Protein AF-A0A2T2TTL9-F1 (afdb_monomer)

Mean predicted aligned error: 7.16 Å

Radius of gyration: 10.6 Å; Cα contacts (8 Å, |Δi|>4): 37; chains: 1; bounding box: 18×28×28 Å

Secondary structure (DSSP, 8-state):
-PPPHHHHHHHTTSS-TTTHHHHHHHHHTT--B----HHHHHHHHHTT---B----

Structure (mmCIF, N/CA/C/O backbone):
data_AF-A0A2T2TTL9-F1
#
_entry.id   AF-A0A2T2TTL9-F1
#
loop_
_atom_site.group_PDB
_atom_site.id
_atom_site.type_symbol
_atom_site.label_atom_id
_atom_site.label_alt_id
_atom_site.label_comp_id
_atom_site.label_asym_id
_atom_site.label_entity_id
_atom_site.label_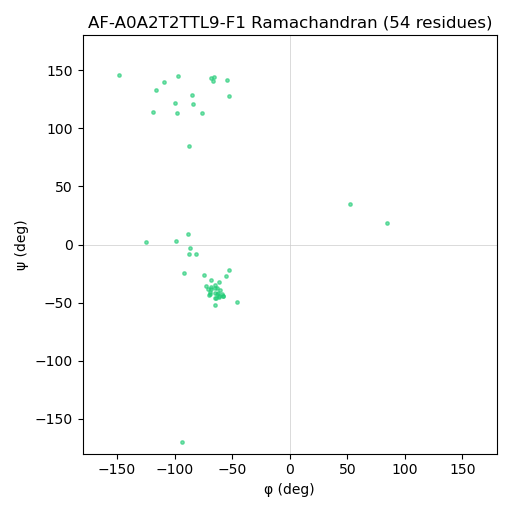seq_id
_atom_site.pdbx_PDB_ins_code
_atom_site.Cartn_x
_atom_site.Cartn_y
_atom_site.Cartn_z
_atom_site.occupancy
_atom_site.B_iso_or_equiv
_atom_site.auth_seq_id
_atom_site.auth_comp_id
_atom_site.auth_asym_id
_atom_site.auth_atom_id
_atom_site.pdbx_PDB_model_num
ATOM 1 N N . MET A 1 1 ? -0.033 -1.837 -19.494 1.00 43.44 1 MET A N 1
ATOM 2 C CA . MET A 1 1 ? 0.592 -0.502 -19.399 1.00 43.44 1 MET A CA 1
ATOM 3 C C . MET A 1 1 ? 1.210 -0.450 -18.018 1.00 43.44 1 MET A C 1
ATOM 5 O O . MET A 1 1 ? 0.454 -0.473 -17.061 1.00 43.44 1 MET A O 1
ATOM 9 N N . GLY A 1 2 ? 2.537 -0.570 -17.918 1.00 54.97 2 GLY A N 1
ATOM 10 C CA . GLY A 1 2 ? 3.225 -0.538 -16.623 1.00 54.97 2 GLY A CA 1
ATOM 11 C C . GLY A 1 2 ? 3.073 0.839 -15.984 1.00 54.97 2 GLY A C 1
ATOM 12 O O . GLY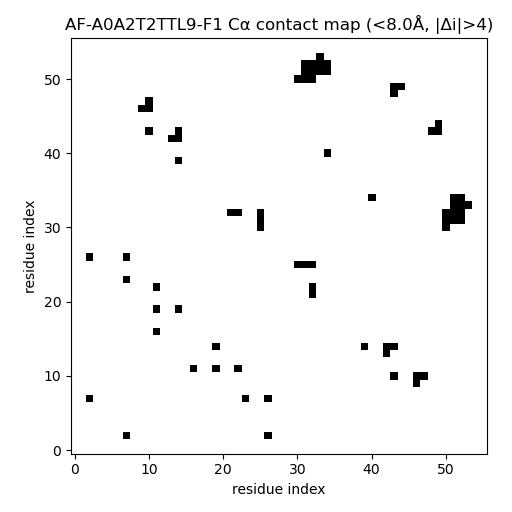 A 1 2 ? 3.029 1.835 -16.711 1.00 54.97 2 GLY A O 1
ATOM 13 N N . ALA A 1 3 ? 2.937 0.882 -14.659 1.00 52.78 3 ALA A N 1
ATOM 14 C CA . ALA A 1 3 ? 2.874 2.134 -13.915 1.00 52.78 3 ALA A CA 1
ATOM 15 C C . ALA A 1 3 ? 4.090 3.001 -14.281 1.00 52.78 3 ALA A C 1
ATOM 17 O O . ALA A 1 3 ? 5.229 2.535 -14.268 1.00 52.78 3 ALA A O 1
ATOM 18 N N . SER A 1 4 ? 3.849 4.253 -14.670 1.00 57.88 4 SER A N 1
ATOM 19 C CA . SER A 1 4 ? 4.935 5.192 -14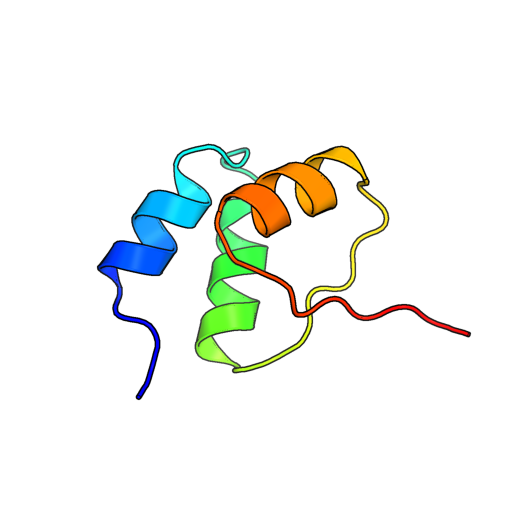.956 1.00 57.88 4 SER A CA 1
ATOM 20 C C . SER A 1 4 ? 5.679 5.486 -13.652 1.00 57.88 4 SER A C 1
ATOM 22 O O . SER A 1 4 ? 5.035 5.672 -12.621 1.00 57.88 4 SER A O 1
ATOM 24 N N . GLN A 1 5 ? 7.013 5.589 -13.676 1.00 53.72 5 GLN A N 1
ATOM 25 C CA . GLN A 1 5 ? 7.834 5.894 -12.487 1.00 53.72 5 GLN A CA 1
ATOM 26 C C . GLN A 1 5 ? 7.370 7.156 -11.731 1.00 53.72 5 GLN A C 1
ATOM 28 O O . GLN A 1 5 ? 7.639 7.312 -10.543 1.00 53.72 5 GLN A O 1
ATOM 33 N N . THR A 1 6 ? 6.646 8.054 -12.402 1.00 55.12 6 THR A N 1
ATOM 34 C CA . THR A 1 6 ? 5.998 9.224 -11.796 1.00 55.12 6 THR A CA 1
ATOM 35 C C . THR A 1 6 ? 4.931 8.843 -10.764 1.00 55.12 6 THR A C 1
ATOM 37 O O . THR A 1 6 ? 4.908 9.430 -9.691 1.00 55.12 6 THR A O 1
ATOM 40 N N . GLN A 1 7 ? 4.109 7.825 -11.040 1.00 61.66 7 GLN A N 1
ATOM 41 C CA . GLN A 1 7 ? 3.038 7.381 -10.138 1.00 61.66 7 GLN A CA 1
ATOM 42 C C . GLN A 1 7 ? 3.606 6.758 -8.864 1.00 61.66 7 GLN A C 1
ATOM 44 O O . GLN A 1 7 ? 3.101 7.017 -7.781 1.00 61.66 7 GLN A O 1
ATOM 49 N N . VAL A 1 8 ? 4.697 5.993 -8.978 1.00 60.28 8 VAL A N 1
ATOM 50 C CA . VAL A 1 8 ? 5.382 5.401 -7.817 1.00 60.28 8 VAL A CA 1
ATOM 51 C C . VAL A 1 8 ? 5.971 6.493 -6.923 1.00 60.28 8 VAL A C 1
ATOM 53 O O . VAL A 1 8 ? 5.918 6.393 -5.704 1.00 60.28 8 VAL A O 1
ATOM 56 N N . ARG A 1 9 ? 6.503 7.570 -7.511 1.00 59.31 9 ARG A N 1
ATOM 57 C CA . ARG A 1 9 ? 7.066 8.688 -6.744 1.00 59.31 9 ARG A CA 1
ATOM 58 C C . ARG A 1 9 ? 6.016 9.526 -6.025 1.00 59.31 9 ARG A C 1
ATOM 60 O O . ARG A 1 9 ? 6.302 9.976 -4.925 1.00 59.31 9 ARG A O 1
ATOM 67 N N . GLU A 1 10 ? 4.857 9.756 -6.638 1.00 65.38 10 GLU A N 1
ATOM 68 C CA . GLU A 1 10 ? 3.740 10.452 -5.982 1.00 65.38 10 GLU A CA 1
ATOM 69 C C . GLU A 1 10 ? 3.136 9.583 -4.876 1.00 65.38 10 GLU A C 1
ATOM 71 O O . GLU A 1 10 ? 2.959 10.057 -3.762 1.00 65.38 10 GLU A O 1
ATOM 76 N N . LEU A 1 11 ? 2.958 8.286 -5.137 1.00 65.94 11 LEU A N 1
ATOM 77 C CA . LEU A 1 11 ? 2.494 7.315 -4.149 1.00 65.94 11 LEU A CA 1
ATOM 78 C C . LEU A 1 11 ? 3.420 7.250 -2.922 1.00 65.94 11 LEU A C 1
ATOM 80 O O . LEU A 1 11 ? 2.947 7.232 -1.794 1.00 65.94 11 LEU A O 1
ATOM 84 N N . CYS A 1 12 ? 4.738 7.232 -3.135 1.00 64.31 12 CYS A N 1
ATOM 85 C CA . CYS A 1 12 ? 5.718 7.159 -2.052 1.00 64.31 12 CYS A CA 1
ATOM 86 C C . CYS A 1 12 ? 6.016 8.511 -1.380 1.00 64.31 12 CYS A C 1
ATOM 88 O O . CYS A 1 12 ? 6.731 8.528 -0.386 1.00 64.31 12 CYS A O 1
ATOM 90 N N . HIS A 1 13 ? 5.517 9.637 -1.901 1.00 65.19 13 HIS A N 1
ATOM 91 C CA . HIS A 1 13 ? 5.776 10.958 -1.314 1.00 65.19 13 HIS A CA 1
ATOM 92 C C . HIS A 1 13 ? 5.096 11.127 0.052 1.00 65.19 13 HIS A C 1
ATOM 94 O O . HIS A 1 13 ? 5.666 11.741 0.951 1.00 65.19 13 HIS A O 1
ATOM 100 N N . ASP A 1 14 ? 3.896 10.565 0.202 1.00 63.00 14 ASP A N 1
ATOM 101 C CA . ASP A 1 14 ? 3.092 10.660 1.427 1.00 63.00 14 ASP A CA 1
ATOM 102 C C . ASP A 1 14 ? 3.216 9.413 2.322 1.00 63.00 14 ASP A C 1
ATOM 104 O O . ASP A 1 14 ? 2.567 9.309 3.364 1.00 63.00 14 ASP A O 1
ATOM 108 N N . ILE A 1 15 ? 4.067 8.465 1.922 1.00 68.44 15 ILE A N 1
ATOM 109 C CA . ILE A 1 15 ? 4.385 7.243 2.658 1.00 68.44 15 ILE A CA 1
ATOM 110 C C . ILE A 1 15 ? 5.680 7.470 3.440 1.00 68.44 15 ILE A C 1
ATOM 112 O O . ILE A 1 15 ? 6.579 8.174 2.982 1.00 68.44 15 ILE A O 1
ATOM 116 N N . ASP A 1 16 ? 5.788 6.876 4.630 1.00 68.31 16 ASP A N 1
ATOM 117 C CA . ASP A 1 16 ? 7.016 6.943 5.421 1.00 68.31 16 ASP A CA 1
ATOM 118 C C . ASP A 1 16 ? 8.217 6.453 4.582 1.00 68.31 16 ASP A C 1
ATOM 120 O O . ASP A 1 16 ? 8.117 5.501 3.796 1.00 68.31 16 ASP A O 1
ATOM 124 N N . GLU A 1 17 ? 9.376 7.100 4.728 1.00 63.12 17 GLU A N 1
ATOM 125 C CA . GLU A 1 17 ? 10.594 6.759 3.976 1.00 63.12 17 GLU A CA 1
ATOM 126 C C . GLU A 1 17 ? 10.970 5.273 4.162 1.00 63.12 17 GLU A C 1
ATOM 128 O O . GLU A 1 17 ? 11.540 4.643 3.268 1.00 63.12 17 GLU A O 1
ATOM 133 N N . THR A 1 18 ? 10.572 4.682 5.295 1.00 71.00 18 THR A N 1
ATOM 134 C CA . THR A 1 18 ? 10.777 3.262 5.607 1.00 71.00 18 THR A CA 1
ATOM 135 C C . THR A 1 18 ? 9.858 2.296 4.843 1.00 71.00 18 THR A C 1
ATOM 137 O O . THR A 1 18 ? 10.258 1.162 4.561 1.00 71.00 18 THR A O 1
ATOM 140 N N . ASP A 1 19 ? 8.672 2.734 4.422 1.00 72.12 19 ASP A N 1
ATOM 141 C CA . ASP A 1 19 ? 7.682 1.911 3.712 1.00 72.12 19 ASP A CA 1
ATOM 142 C C . ASP A 1 19 ? 7.842 1.987 2.179 1.00 72.12 19 ASP A C 1
ATOM 144 O O . ASP A 1 19 ? 7.536 1.033 1.455 1.00 72.12 19 ASP A O 1
ATOM 148 N N . THR A 1 20 ? 8.425 3.084 1.686 1.00 77.50 20 THR A N 1
ATOM 149 C CA . THR A 1 20 ? 8.736 3.356 0.269 1.00 77.50 20 THR A CA 1
ATOM 150 C C . THR A 1 20 ? 9.406 2.193 -0.495 1.00 77.50 20 THR A C 1
ATOM 152 O O . THR A 1 20 ? 8.932 1.855 -1.586 1.00 77.50 20 THR A O 1
ATOM 155 N N . PRO A 1 21 ? 10.476 1.535 0.005 1.00 78.69 21 PRO A N 1
ATOM 156 C CA . PRO A 1 21 ? 11.129 0.455 -0.742 1.00 78.69 21 PRO A CA 1
ATOM 157 C C . PRO A 1 21 ? 10.261 -0.804 -0.883 1.00 78.69 21 PRO A C 1
ATOM 159 O O . PRO A 1 21 ? 10.356 -1.494 -1.898 1.00 78.69 21 PRO A O 1
ATOM 162 N N . HIS A 1 22 ? 9.393 -1.097 0.090 1.00 80.94 22 HIS A N 1
ATOM 163 C CA . HIS A 1 22 ? 8.495 -2.255 0.037 1.00 80.94 22 HIS A CA 1
ATOM 164 C C . HIS A 1 22 ? 7.411 -2.058 -1.025 1.00 80.94 22 HIS A C 1
ATOM 166 O O . HIS A 1 22 ? 7.144 -2.954 -1.823 1.00 80.94 22 HIS A O 1
ATOM 172 N N . VAL A 1 23 ? 6.837 -0.856 -1.079 1.00 81.88 23 VAL A N 1
ATOM 173 C CA . VAL A 1 23 ? 5.829 -0.487 -2.075 1.00 81.88 23 VAL A CA 1
ATOM 174 C C . VAL A 1 23 ? 6.429 -0.485 -3.484 1.00 81.88 23 VAL A C 1
ATOM 176 O O . VAL A 1 23 ? 5.863 -1.096 -4.389 1.00 81.88 23 VAL A O 1
ATOM 179 N N . ALA A 1 24 ? 7.609 0.117 -3.669 1.00 84.50 24 ALA A N 1
ATOM 180 C CA . ALA A 1 24 ? 8.307 0.119 -4.957 1.00 84.50 24 ALA A CA 1
ATOM 181 C C . ALA A 1 24 ? 8.611 -1.304 -5.459 1.00 84.50 24 ALA A C 1
ATOM 183 O O . ALA A 1 24 ? 8.386 -1.605 -6.630 1.00 84.50 24 ALA A O 1
ATOM 184 N N . LEU A 1 25 ? 9.054 -2.199 -4.568 1.00 85.31 25 LEU A N 1
ATOM 185 C CA . LEU A 1 25 ? 9.309 -3.598 -4.910 1.00 85.31 25 LEU A CA 1
ATOM 186 C C . LEU A 1 25 ? 8.042 -4.312 -5.397 1.00 85.31 25 LEU A C 1
ATOM 188 O O . LEU A 1 25 ? 8.081 -5.026 -6.396 1.00 85.31 25 LEU A O 1
ATOM 192 N N . VAL A 1 26 ? 6.914 -4.107 -4.716 1.00 88.75 26 VAL A N 1
ATOM 193 C CA . VAL A 1 26 ? 5.628 -4.695 -5.113 1.00 88.75 26 VAL A CA 1
ATOM 194 C C . VAL A 1 26 ? 5.179 -4.183 -6.485 1.00 88.75 26 VAL A C 1
ATOM 196 O O . VAL A 1 26 ? 4.670 -4.963 -7.288 1.00 88.75 26 VAL A O 1
ATOM 199 N N . PHE A 1 27 ? 5.415 -2.904 -6.792 1.00 83.25 27 PHE A N 1
ATOM 200 C CA . PHE A 1 27 ? 5.141 -2.348 -8.118 1.00 83.25 27 PHE A CA 1
ATOM 201 C C . PHE A 1 27 ? 5.994 -2.972 -9.222 1.00 83.25 27 PHE A C 1
ATOM 203 O O . PHE A 1 27 ? 5.445 -3.337 -10.259 1.00 83.25 27 PHE A O 1
ATOM 210 N N . GLU A 1 28 ? 7.302 -3.114 -9.001 1.00 86.69 28 GLU A N 1
ATOM 211 C CA . GLU A 1 28 ? 8.231 -3.706 -9.975 1.00 86.69 28 GLU A CA 1
ATOM 212 C C . GLU A 1 28 ? 7.941 -5.190 -10.238 1.00 86.69 28 GLU A C 1
ATOM 214 O O . GLU A 1 28 ? 8.090 -5.672 -11.360 1.00 86.69 28 GLU A O 1
ATOM 219 N N . LEU A 1 29 ? 7.504 -5.921 -9.211 1.00 87.94 29 LEU A N 1
ATOM 220 C C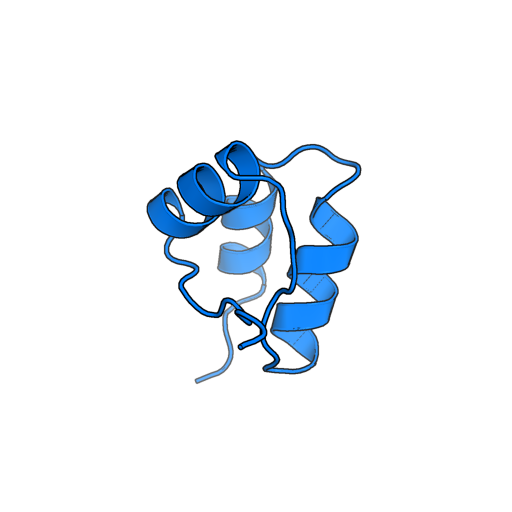A . LEU A 1 29 ? 7.183 -7.347 -9.309 1.00 87.94 29 LEU A 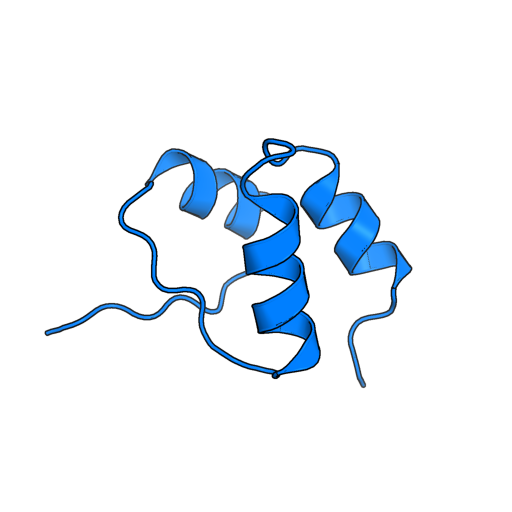CA 1
ATOM 221 C C . LEU A 1 29 ? 5.744 -7.629 -9.757 1.00 87.94 29 LEU A C 1
ATOM 223 O O . LEU A 1 29 ? 5.383 -8.794 -9.908 1.00 87.94 29 LEU A O 1
ATOM 227 N N . ASP A 1 30 ? 4.928 -6.590 -9.944 1.00 85.12 30 ASP A N 1
ATOM 228 C CA . ASP A 1 30 ? 3.482 -6.695 -10.165 1.00 85.12 30 ASP A CA 1
ATOM 229 C C . ASP A 1 30 ? 2.764 -7.547 -9.093 1.00 85.12 30 ASP A C 1
ATOM 231 O O . ASP A 1 30 ? 1.820 -8.281 -9.376 1.00 85.12 30 ASP A O 1
ATOM 235 N N . GLY A 1 31 ? 3.245 -7.474 -7.848 1.00 89.44 31 GLY A N 1
ATOM 236 C CA . GLY A 1 31 ? 2.794 -8.309 -6.735 1.00 89.44 31 GLY A CA 1
ATOM 237 C C . GLY A 1 31 ? 1.690 -7.685 -5.877 1.00 89.44 31 GLY A C 1
ATOM 238 O O . GLY A 1 31 ? 1.142 -6.623 -6.179 1.00 89.44 31 GLY A O 1
ATOM 239 N N . GLU A 1 32 ? 1.419 -8.335 -4.747 1.00 92.19 32 GLU A N 1
ATOM 240 C CA . GLU A 1 32 ? 0.530 -7.841 -3.693 1.00 92.19 32 GLU A CA 1
ATOM 241 C C . GLU A 1 32 ? 1.343 -7.438 -2.457 1.00 92.19 32 GLU A C 1
ATOM 243 O O . GLU A 1 32 ? 2.290 -8.122 -2.063 1.00 92.19 32 GLU A O 1
ATOM 248 N N . LEU A 1 33 ? 0.970 -6.327 -1.822 1.00 91.69 33 LEU A N 1
ATOM 249 C CA . LEU A 1 33 ? 1.595 -5.883 -0.582 1.00 91.69 33 LEU A CA 1
ATOM 250 C C . LEU A 1 33 ? 0.950 -6.600 0.604 1.00 91.69 33 LEU A C 1
ATOM 252 O O . LEU A 1 33 ? -0.245 -6.445 0.866 1.00 91.69 33 LEU A O 1
ATOM 256 N N . TRP A 1 34 ? 1.755 -7.331 1.368 1.00 91.81 34 TRP A N 1
ATOM 257 C CA . TRP A 1 34 ? 1.330 -7.885 2.646 1.00 91.81 34 TRP A CA 1
ATOM 258 C C . TRP A 1 34 ? 1.803 -6.989 3.789 1.00 91.81 34 TRP A C 1
ATOM 260 O O . TRP A 1 34 ? 2.997 -6.856 4.043 1.00 91.81 34 TRP A O 1
ATOM 270 N N . THR A 1 35 ? 0.857 -6.361 4.483 1.00 87.62 35 THR A N 1
ATOM 271 C CA . THR A 1 35 ? 1.139 -5.535 5.660 1.00 87.62 35 THR A CA 1
ATOM 272 C C . THR A 1 35 ? -0.024 -5.590 6.645 1.00 87.62 35 THR A C 1
ATOM 274 O O . THR A 1 35 ? -1.189 -5.689 6.253 1.00 87.62 35 THR A O 1
ATOM 277 N N . GLY A 1 36 ? 0.286 -5.527 7.939 1.00 88.44 36 GLY A N 1
ATOM 278 C CA . GLY A 1 36 ? -0.702 -5.340 9.003 1.00 88.44 36 GLY A CA 1
ATOM 279 C C . GLY A 1 36 ? -0.998 -3.867 9.302 1.00 88.44 36 GLY A C 1
ATOM 280 O O . GLY A 1 36 ? -1.911 -3.578 10.079 1.00 88.44 36 GLY A O 1
ATOM 281 N N . ASP A 1 37 ? -0.241 -2.937 8.712 1.00 87.50 37 ASP A N 1
ATOM 282 C CA . ASP A 1 37 ? -0.387 -1.509 8.975 1.00 87.50 37 ASP A CA 1
ATOM 283 C C . ASP A 1 37 ? -1.624 -0.943 8.264 1.00 87.50 37 ASP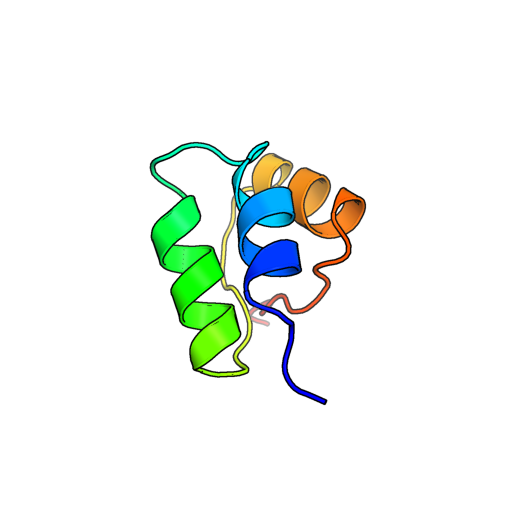 A C 1
ATOM 285 O O . ASP A 1 37 ? -1.708 -0.881 7.035 1.00 87.50 37 ASP A O 1
ATOM 289 N N . LYS A 1 38 ? -2.613 -0.529 9.060 1.00 88.06 38 LYS A N 1
ATOM 290 C CA . LYS A 1 38 ? -3.874 0.022 8.554 1.00 88.06 38 LYS A CA 1
ATOM 291 C C . LYS A 1 38 ? -3.713 1.427 7.978 1.00 88.06 38 LYS A C 1
ATOM 293 O O . LYS A 1 38 ? -4.367 1.722 6.985 1.00 88.06 38 LYS A O 1
ATOM 298 N N . LYS A 1 39 ? -2.848 2.263 8.563 1.00 85.44 39 LYS A N 1
ATOM 299 C CA . LYS A 1 39 ? -2.625 3.638 8.093 1.00 85.44 39 LYS A CA 1
ATO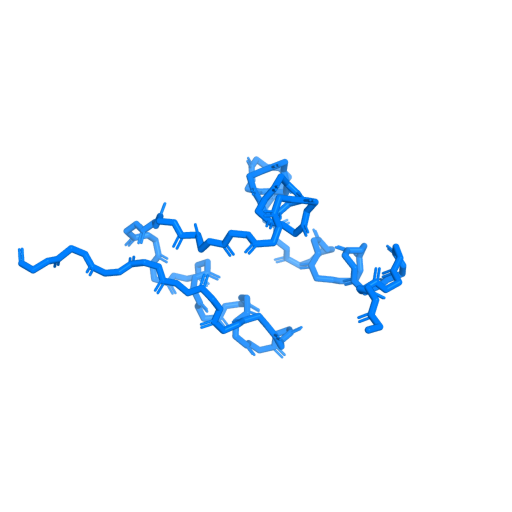M 300 C C . LYS A 1 39 ? -1.920 3.631 6.746 1.00 85.44 39 LYS A C 1
ATOM 302 O O . LYS A 1 39 ? -2.316 4.370 5.853 1.00 85.44 39 LYS A O 1
ATOM 307 N N . LEU A 1 40 ? -0.937 2.745 6.583 1.00 84.69 40 LEU A N 1
ATOM 308 C CA . LEU A 1 40 ? -0.268 2.531 5.304 1.00 84.69 40 LEU A CA 1
ATOM 309 C C . LEU A 1 40 ? -1.262 2.047 4.240 1.00 84.69 40 LEU A C 1
ATOM 311 O O . LEU A 1 40 ? -1.278 2.583 3.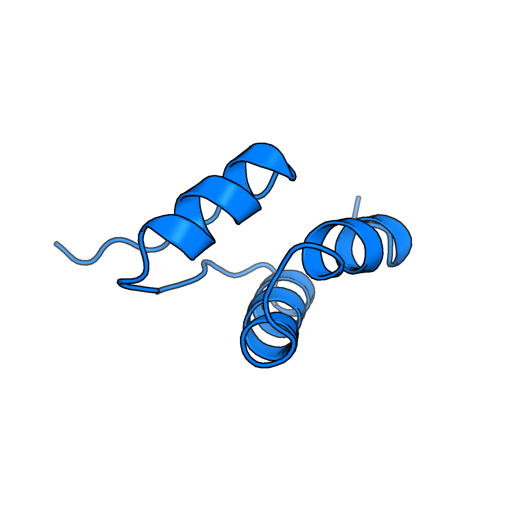137 1.00 84.69 40 LEU A O 1
ATOM 315 N N . LYS A 1 41 ? -2.132 1.078 4.572 1.00 87.56 41 LYS A N 1
ATOM 316 C CA . LYS A 1 41 ? -3.194 0.609 3.662 1.00 87.56 41 LYS A CA 1
ATOM 317 C C . LYS A 1 41 ? -4.133 1.737 3.233 1.00 87.56 41 LYS A C 1
ATOM 319 O O . LYS A 1 41 ? -4.487 1.806 2.060 1.00 87.56 41 LYS A O 1
ATOM 324 N N . GLU A 1 42 ? -4.554 2.594 4.161 1.00 88.06 42 GLU A N 1
ATOM 325 C CA . GLU A 1 42 ? -5.423 3.739 3.862 1.00 88.06 42 GLU A CA 1
ATOM 326 C C . GLU A 1 42 ? -4.719 4.754 2.955 1.00 88.06 42 GLU A C 1
ATOM 328 O O . GLU A 1 42 ? -5.237 5.040 1.878 1.00 88.06 42 GLU A O 1
ATOM 333 N N . GLY A 1 43 ? -3.508 5.193 3.312 1.00 86.12 43 GLY A N 1
ATOM 334 C CA . GLY A 1 43 ? -2.740 6.143 2.501 1.00 86.12 43 GLY A CA 1
ATOM 335 C C . GLY A 1 43 ? -2.419 5.611 1.101 1.00 86.12 43 GLY A C 1
ATOM 336 O O . GLY A 1 43 ? -2.548 6.329 0.111 1.00 86.12 43 GLY A O 1
ATOM 337 N N . LEU A 1 44 ? -2.086 4.324 0.981 1.00 86.31 44 LEU A N 1
ATOM 338 C CA . LEU A 1 44 ? -1.878 3.668 -0.311 1.00 86.31 44 L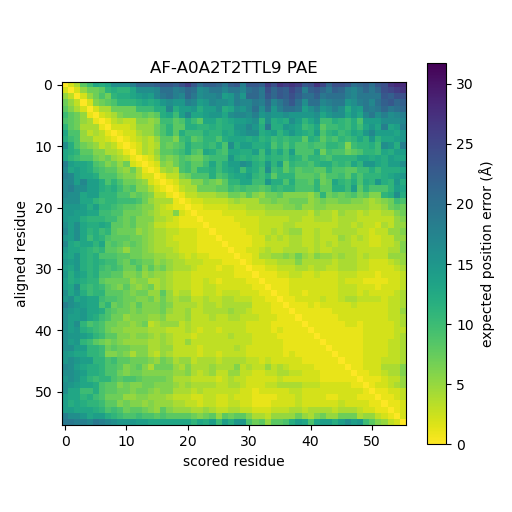EU A CA 1
ATOM 339 C C . LEU A 1 44 ? -3.153 3.636 -1.161 1.00 86.31 44 LEU A C 1
ATOM 341 O O . LEU A 1 44 ? -3.089 3.918 -2.355 1.00 86.31 44 LEU A O 1
ATOM 345 N N . ARG A 1 45 ? -4.314 3.340 -0.562 1.00 87.50 45 ARG A N 1
ATOM 346 C CA . ARG A 1 45 ? -5.604 3.349 -1.272 1.00 87.50 45 ARG A CA 1
ATOM 347 C C . ARG A 1 45 ? -5.989 4.739 -1.753 1.00 87.50 45 ARG A C 1
ATOM 349 O O . ARG A 1 45 ? -6.464 4.866 -2.878 1.00 87.50 45 ARG A O 1
ATOM 356 N N . GLU A 1 46 ? -5.773 5.768 -0.936 1.00 85.06 46 GLU A N 1
ATOM 357 C CA . GLU A 1 46 ? -6.005 7.163 -1.332 1.00 85.06 46 GLU A CA 1
ATOM 358 C C . GLU A 1 46 ? -5.121 7.572 -2.517 1.00 85.06 46 GLU A C 1
ATOM 360 O O . GLU A 1 46 ? -5.564 8.313 -3.392 1.00 85.06 46 GLU A O 1
ATOM 365 N N . ASN A 1 47 ? -3.918 7.002 -2.601 1.00 79.94 47 ASN A N 1
ATOM 366 C CA . ASN A 1 47 ? -2.998 7.193 -3.717 1.00 79.94 47 ASN A CA 1
ATOM 367 C C . ASN A 1 47 ? -3.201 6.192 -4.879 1.00 79.94 47 ASN A C 1
ATOM 369 O O . ASN A 1 47 ? -2.411 6.157 -5.823 1.00 79.94 47 ASN A O 1
ATOM 373 N N . GLY A 1 48 ? -4.276 5.395 -4.859 1.00 83.38 48 GLY A N 1
ATOM 374 C CA . GLY A 1 48 ? -4.665 4.522 -5.972 1.00 83.38 48 GLY A CA 1
ATOM 375 C C . GLY A 1 48 ? -3.980 3.154 -6.014 1.00 83.38 48 GLY A C 1
ATOM 376 O O . GLY A 1 48 ? -3.976 2.518 -7.065 1.00 83.38 48 GLY A O 1
ATOM 377 N N . PHE A 1 49 ? -3.405 2.692 -4.903 1.00 85.75 49 PHE A N 1
ATOM 378 C CA . PHE A 1 49 ? -2.900 1.330 -4.754 1.00 85.75 49 PHE A CA 1
ATOM 379 C C . PHE A 1 49 ? -3.896 0.443 -3.997 1.00 85.75 49 PHE A C 1
ATOM 381 O O . PHE A 1 49 ? -4.249 0.702 -2.847 1.00 85.75 49 PHE A O 1
ATOM 388 N N . ASP A 1 50 ? -4.318 -0.644 -4.637 1.00 88.56 50 ASP A N 1
ATOM 389 C CA . ASP A 1 50 ? -5.364 -1.551 -4.154 1.00 88.56 50 ASP A CA 1
ATOM 390 C C . ASP A 1 50 ? -4.928 -3.027 -4.062 1.00 88.56 50 ASP A C 1
ATOM 392 O O . ASP A 1 50 ? -5.715 -3.878 -3.646 1.00 88.56 50 ASP A O 1
ATOM 396 N N . ARG A 1 51 ? -3.662 -3.339 -4.369 1.00 90.19 51 ARG A N 1
ATOM 397 C CA . ARG A 1 51 ? -3.120 -4.710 -4.385 1.00 90.19 51 ARG A CA 1
ATOM 398 C C . ARG A 1 51 ? -2.606 -5.142 -3.014 1.00 90.19 51 ARG A C 1
ATOM 400 O O . ARG A 1 51 ? -1.413 -5.033 -2.729 1.00 90.19 51 ARG A O 1
ATOM 407 N N . PHE A 1 52 ? -3.497 -5.640 -2.163 1.00 92.44 52 PHE A N 1
ATOM 408 C CA . PHE A 1 52 ? -3.143 -6.120 -0.826 1.00 92.44 52 PHE A CA 1
ATOM 409 C C . PHE A 1 52 ? -3.399 -7.611 -0.672 1.00 92.44 52 PHE A C 1
ATOM 411 O O . PHE A 1 52 ? -4.494 -8.084 -0.957 1.00 92.44 52 PHE A O 1
ATOM 418 N N . PHE A 1 53 ? -2.410 -8.311 -0.123 1.00 93.00 53 PHE A N 1
ATOM 419 C CA . PHE A 1 53 ? -2.566 -9.699 0.284 1.00 93.00 53 PHE A CA 1
ATOM 420 C C . PHE A 1 53 ? -3.173 -9.764 1.692 1.00 93.00 53 PHE A C 1
ATOM 422 O O . PHE A 1 53 ? -2.661 -9.136 2.628 1.00 93.00 53 PHE A O 1
ATOM 429 N N . GLU A 1 54 ? -4.241 -10.546 1.847 1.00 90.62 54 GLU A N 1
ATOM 430 C CA . GLU A 1 54 ? -4.868 -10.870 3.132 1.00 90.62 54 GLU A CA 1
ATOM 431 C C . GLU A 1 54 ? -4.790 -12.395 3.337 1.00 90.62 54 GLU A C 1
ATOM 433 O O . GLU A 1 54 ? -5.400 -13.135 2.561 1.00 90.62 54 GLU A O 1
ATOM 438 N N . PRO A 1 55 ? -4.030 -12.892 4.329 1.00 85.06 55 PRO A N 1
ATOM 439 C CA . PRO A 1 55 ? -4.035 -14.314 4.661 1.00 85.06 55 PRO A CA 1
ATOM 440 C C . PRO A 1 55 ? -5.391 -14.727 5.261 1.00 85.06 55 PRO A C 1
ATOM 442 O O . PRO A 1 55 ? -5.987 -13.949 6.009 1.00 85.06 55 PRO A O 1
ATOM 445 N N . GLU A 1 56 ? -5.855 -15.941 4.935 1.00 79.06 56 GLU A N 1
ATOM 446 C CA . GLU A 1 56 ? -7.071 -16.563 5.504 1.00 79.06 56 GLU A CA 1
ATOM 447 C C . GLU A 1 56 ? -6.990 -16.804 7.021 1.00 79.06 56 GLU A C 1
ATOM 449 O O . GLU A 1 56 ? -5.890 -17.138 7.527 1.00 79.06 56 GLU A O 1
#

Sequence (56 aa):
MGASQTQVRELCHDIDETDTPHVALVFELDGELWTGDKKLKEGLRENGFDRFFEPE

Solvent-accessible surface area (backbone atoms only — not comparable to full-atom values): 3557 Å² total; per-residue (Å²): 133,79,83,53,74,66,58,58,52,59,48,37,65,85,38,58,82,84,52,34,63,60,55,52,50,25,62,78,68,73,51,56,48,73,71,90,55,62,67,59,53,50,55,37,43,78,60,73,48,82,58,62,51,76,84,132

Foldseek 3Di:
DQDDVVLLCVLCVPPPPVCSVQSVVCSVVVAADEDPDPVNVVSNVVSPDDRHDDDD

pLDDT: mean 77.89, std 12.91, range [43.44, 93.0]